Protein AF-F2VS68-F1 (afdb_monomer_lite)

pLDDT: mean 73.36, std 22.25, range [26.14, 94.56]

Secondary structure (DSSP, 8-state):
-EEEE--GGGHHHHHHHHHHH-TTS-HHHHHHHHHHHTT-TTEEEEEEE-TTS-EEEEEEEEEE-S--TT-SSS-EEEEEEEEE-GGG--SSS-PPPSSS-------------

InterPro domains:
  IPR000182 GNAT domain [PF00583] (13-94)
  IPR016181 Acyl-CoA N-acyltransferase [SSF55729] (1-9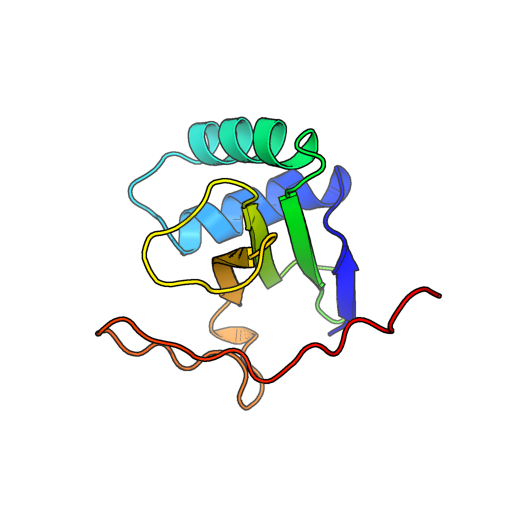5)

Foldseek 3Di:
DDKDWDDPVCLLLVLVQVCVVVVVDDSVVSSVVVVVLVVDPQKTKMFDADPVGHTFWMWIWGFDQPDDVPDPDPTDIDTPDIDGHPVPPDPDDDDDDPDDDDDDDDPPDPDDD

Radius of gyration: 14.92 Å; chains: 1; bounding box: 38×37×33 Å

Structure (mmCIF, N/CA/C/O backbone):
data_AF-F2VS68-F1
#
_entry.id   AF-F2VS68-F1
#
loop_
_atom_site.group_PDB
_atom_site.id
_atom_site.type_symbol
_atom_site.label_atom_id
_atom_site.label_alt_id
_atom_site.label_comp_id
_atom_site.label_asym_id
_atom_site.label_entity_id
_atom_site.label_seq_id
_atom_site.pdbx_PDB_ins_code
_atom_site.Cartn_x
_atom_site.Cartn_y
_atom_site.Cartn_z
_atom_site.occupancy
_atom_site.B_iso_or_equiv
_atom_site.auth_seq_id
_atom_site.auth_comp_id
_atom_site.auth_asym_id
_atom_site.auth_atom_id
_atom_site.pdbx_PDB_model_num
ATOM 1 N N . MET A 1 1 ? -15.921 -3.042 5.857 1.00 81.56 1 MET A N 1
ATOM 2 C CA . MET A 1 1 ? -14.555 -2.959 5.317 1.00 81.56 1 MET A CA 1
ATOM 3 C C . MET A 1 1 ? -14.502 -3.843 4.087 1.00 81.56 1 MET A C 1
ATOM 5 O O . MET A 1 1 ? -14.986 -4.968 4.170 1.00 81.56 1 MET A O 1
ATOM 9 N N . ARG A 1 2 ? -13.993 -3.324 2.972 1.00 89.75 2 ARG A N 1
ATOM 10 C CA . ARG A 1 2 ? -13.768 -4.062 1.721 1.00 89.75 2 ARG A CA 1
ATOM 11 C C . ARG A 1 2 ? -12.293 -3.970 1.333 1.00 89.75 2 ARG A C 1
ATOM 13 O O . ARG A 1 2 ? -11.631 -3.022 1.745 1.00 89.75 2 ARG A O 1
ATOM 20 N N . ILE A 1 3 ? -11.797 -4.952 0.588 1.00 90.62 3 ILE A N 1
ATOM 21 C CA . ILE A 1 3 ? -10.429 -4.969 0.058 1.00 90.62 3 ILE A CA 1
ATOM 22 C C . ILE A 1 3 ? -10.517 -4.839 -1.458 1.00 90.62 3 ILE A C 1
ATOM 24 O O . ILE A 1 3 ? -11.280 -5.576 -2.080 1.00 90.62 3 ILE A O 1
ATOM 28 N N . GLU A 1 4 ? -9.750 -3.920 -2.033 1.00 92.19 4 GLU A N 1
ATOM 29 C CA . GLU A 1 4 ? -9.712 -3.663 -3.476 1.00 92.19 4 GLU A CA 1
ATOM 30 C C . GLU A 1 4 ? -8.259 -3.574 -3.952 1.00 92.19 4 GLU A C 1
ATOM 32 O O . GLU A 1 4 ? -7.357 -3.283 -3.162 1.00 92.19 4 GLU A O 1
ATOM 37 N N . GLN A 1 5 ? -8.013 -3.856 -5.234 1.00 92.62 5 GLN A N 1
ATOM 38 C CA . GLN A 1 5 ? -6.696 -3.629 -5.828 1.00 92.62 5 GLN A CA 1
ATOM 39 C C . GLN A 1 5 ? -6.401 -2.123 -5.826 1.00 92.62 5 GLN A C 1
ATOM 41 O O . GLN A 1 5 ? -7.275 -1.308 -6.129 1.00 92.62 5 GLN A O 1
ATOM 46 N N . ALA A 1 6 ? -5.179 -1.747 -5.449 1.00 91.69 6 ALA A N 1
ATOM 47 C CA . ALA A 1 6 ? -4.771 -0.350 -5.436 1.00 91.69 6 ALA A CA 1
ATOM 48 C C . ALA A 1 6 ? -4.808 0.230 -6.861 1.00 91.69 6 ALA A C 1
ATOM 50 O O . ALA A 1 6 ? -4.426 -0.427 -7.828 1.00 91.69 6 ALA A O 1
ATOM 51 N N . ALA A 1 7 ? -5.256 1.478 -6.975 1.00 90.50 7 ALA A N 1
ATOM 52 C CA . ALA A 1 7 ? -5.470 2.189 -8.234 1.00 90.50 7 ALA A CA 1
ATOM 53 C C . ALA A 1 7 ? -5.062 3.659 -8.057 1.00 90.50 7 ALA A C 1
ATOM 55 O O . ALA A 1 7 ? -4.794 4.088 -6.932 1.00 90.50 7 ALA A O 1
ATOM 56 N N . ASP A 1 8 ? -5.018 4.434 -9.144 1.00 90.44 8 ASP A N 1
ATOM 57 C CA . ASP A 1 8 ? -4.621 5.851 -9.136 1.00 90.44 8 ASP A CA 1
ATOM 58 C C . ASP A 1 8 ? -5.363 6.679 -8.082 1.00 90.44 8 ASP A C 1
ATOM 60 O O . ASP A 1 8 ? -4.748 7.466 -7.364 1.00 90.44 8 ASP A O 1
ATOM 64 N N . GLU A 1 9 ? -6.671 6.457 -7.943 1.00 92.50 9 GLU A N 1
ATOM 65 C CA . GLU A 1 9 ? -7.518 7.168 -6.980 1.00 92.50 9 GLU A CA 1
ATOM 66 C C . GLU A 1 9 ? -7.103 6.931 -5.518 1.00 92.50 9 GLU A C 1
ATOM 68 O O . GLU A 1 9 ? -7.355 7.764 -4.647 1.00 92.50 9 GLU A O 1
ATOM 73 N N . HIS A 1 10 ? -6.405 5.826 -5.246 1.00 93.75 10 HIS A N 1
ATOM 74 C CA . HIS A 1 10 ? -5.961 5.442 -3.912 1.00 93.75 10 HIS A CA 1
ATOM 75 C C . HIS A 1 10 ? -4.578 5.999 -3.547 1.00 93.75 10 HIS A C 1
ATOM 77 O O . HIS A 1 10 ? -4.213 5.964 -2.371 1.00 93.75 10 HIS A O 1
ATOM 83 N N . LEU A 1 11 ? -3.805 6.518 -4.511 1.00 92.00 11 LEU A N 1
ATOM 84 C CA . LEU A 1 11 ? -2.387 6.860 -4.326 1.00 92.00 11 LEU A CA 1
ATOM 85 C C . LEU A 1 11 ? -2.138 7.844 -3.184 1.00 92.00 11 LEU A C 1
ATOM 87 O O . LEU A 1 11 ? -1.231 7.640 -2.382 1.00 92.00 11 LEU A O 1
ATOM 91 N N . GLU A 1 12 ? -2.943 8.900 -3.089 1.00 94.56 12 GLU A N 1
ATOM 92 C CA . GLU A 1 12 ? -2.757 9.924 -2.058 1.00 94.56 12 GLU A CA 1
ATOM 93 C C . GLU A 1 12 ? -3.024 9.365 -0.655 1.00 94.56 12 GLU A C 1
ATOM 95 O O . GLU A 1 12 ? -2.251 9.601 0.275 1.00 94.56 12 GLU A O 1
ATOM 100 N N . ALA A 1 13 ? -4.103 8.597 -0.492 1.00 94.38 13 ALA A N 1
ATOM 101 C CA . ALA A 1 13 ? -4.445 8.004 0.795 1.00 94.38 13 ALA A CA 1
ATOM 102 C C . ALA A 1 13 ? -3.442 6.910 1.190 1.00 94.38 13 ALA A C 1
ATOM 104 O O . ALA A 1 13 ? -3.020 6.830 2.342 1.00 94.38 13 ALA A O 1
ATOM 105 N N . TRP A 1 14 ? -2.992 6.121 0.219 1.00 93.81 14 TRP A N 1
ATOM 106 C CA . TRP A 1 14 ? -1.976 5.096 0.408 1.00 93.81 14 TRP A CA 1
ATOM 107 C C . TRP A 1 14 ? -0.613 5.691 0.790 1.00 93.81 14 TRP A C 1
ATOM 109 O O . TRP A 1 14 ? -0.009 5.239 1.762 1.00 93.81 14 TRP A O 1
ATOM 119 N N . ALA A 1 15 ? -0.159 6.761 0.128 1.00 94.19 15 ALA A N 1
ATOM 120 C CA . ALA A 1 15 ? 1.085 7.449 0.480 1.00 94.19 15 ALA A CA 1
ATOM 121 C C . ALA A 1 15 ? 1.067 7.979 1.924 1.00 94.19 15 ALA A C 1
ATOM 123 O O . ALA A 1 15 ? 2.067 7.882 2.636 1.00 94.19 15 ALA A O 1
ATOM 124 N N . ARG A 1 16 ? -0.082 8.489 2.391 1.00 94.06 16 ARG A N 1
ATOM 125 C CA . ARG A 1 16 ? -0.256 8.920 3.789 1.00 94.06 16 ARG A CA 1
ATOM 126 C C . ARG A 1 16 ? -0.139 7.755 4.762 1.00 94.06 16 ARG A C 1
ATOM 128 O O . ARG A 1 16 ? 0.557 7.880 5.761 1.00 94.06 16 ARG A O 1
ATOM 135 N N . LEU A 1 17 ? -0.738 6.610 4.445 1.00 91.62 17 LEU A N 1
ATOM 136 C CA . LEU A 1 17 ? -0.593 5.405 5.261 1.00 91.62 17 LEU A CA 1
ATOM 137 C C . LEU A 1 17 ? 0.853 4.875 5.261 1.00 91.62 17 LEU A C 1
ATOM 139 O O . LEU A 1 17 ? 1.332 4.429 6.302 1.00 91.62 17 LEU A O 1
ATOM 143 N N . ARG A 1 18 ? 1.584 4.961 4.137 1.00 92.00 18 ARG A N 1
ATOM 144 C CA . ARG A 1 18 ? 3.029 4.652 4.101 1.00 92.00 18 ARG A CA 1
ATOM 145 C C . ARG A 1 18 ? 3.830 5.603 4.982 1.00 92.00 18 ARG A C 1
ATOM 147 O O . ARG A 1 18 ? 4.742 5.151 5.661 1.00 92.00 18 ARG A O 1
ATOM 154 N N . PHE A 1 19 ? 3.476 6.886 5.018 1.00 90.12 19 PHE A N 1
ATOM 155 C CA . PHE A 1 19 ? 4.088 7.858 5.926 1.00 90.12 19 PHE A CA 1
ATOM 156 C C . PHE A 1 19 ? 3.787 7.547 7.402 1.00 90.12 19 PHE A C 1
ATOM 158 O O . PHE A 1 19 ? 4.669 7.680 8.245 1.00 90.12 19 PHE A O 1
ATOM 165 N N . GLU A 1 20 ? 2.578 7.071 7.718 1.00 89.19 20 GLU A N 1
ATOM 166 C CA . GLU A 1 20 ? 2.222 6.600 9.066 1.00 89.19 20 GLU A CA 1
ATOM 167 C C . GLU A 1 20 ? 3.029 5.345 9.478 1.00 89.19 20 GLU A C 1
ATOM 169 O O . GLU A 1 20 ? 3.414 5.222 10.642 1.00 89.19 20 GLU A O 1
ATOM 174 N N . LEU A 1 21 ? 3.318 4.425 8.544 1.00 85.38 21 LEU A N 1
ATOM 175 C CA . LEU A 1 21 ? 4.151 3.235 8.789 1.00 85.38 21 LEU A CA 1
ATOM 176 C C . LEU A 1 21 ? 5.659 3.557 8.845 1.00 85.38 21 LEU A C 1
ATOM 178 O O . LEU A 1 21 ? 6.374 3.040 9.704 1.00 85.38 21 LEU A O 1
ATOM 182 N N . TRP A 1 22 ? 6.138 4.406 7.936 1.00 85.75 22 TRP A N 1
ATOM 183 C CA . TRP A 1 22 ? 7.539 4.794 7.760 1.00 85.75 22 TRP A CA 1
ATOM 184 C C . TRP A 1 22 ? 7.688 6.325 7.827 1.00 85.75 22 TRP A C 1
ATOM 186 O O . TRP A 1 22 ? 7.882 6.980 6.794 1.00 85.75 22 TRP A O 1
ATOM 196 N N . PRO A 1 23 ? 7.650 6.912 9.039 1.00 82.44 23 PRO A N 1
ATOM 197 C CA . PRO A 1 23 ? 7.651 8.367 9.234 1.00 82.44 23 PRO A CA 1
ATOM 198 C C . PRO A 1 23 ? 9.002 9.033 8.941 1.00 82.44 23 PRO A C 1
ATOM 200 O O . PRO A 1 23 ? 9.112 10.256 8.940 1.00 82.44 23 PRO A O 1
ATOM 203 N N . HIS A 1 24 ? 10.049 8.238 8.715 1.00 80.56 24 HIS A N 1
ATOM 204 C CA . HIS A 1 24 ? 11.397 8.725 8.422 1.00 80.56 24 HIS A CA 1
ATOM 205 C C . HIS A 1 24 ? 11.587 9.145 6.955 1.00 80.56 24 HIS A C 1
ATOM 207 O O . HIS A 1 24 ? 12.563 9.826 6.646 1.00 80.56 24 HIS A O 1
ATOM 213 N N . SER A 1 25 ? 10.661 8.773 6.068 1.00 82.25 25 SER A N 1
ATOM 214 C CA . SER A 1 25 ? 10.661 9.162 4.655 1.00 82.25 25 SER A CA 1
ATOM 215 C C . SER A 1 25 ? 9.603 10.233 4.403 1.00 82.25 25 SER A C 1
ATOM 217 O O . SER A 1 25 ? 8.557 10.231 5.044 1.00 82.25 25 SER A O 1
ATOM 219 N N . SER A 1 26 ? 9.847 11.160 3.475 1.00 88.81 26 SER A N 1
ATOM 220 C CA . SER A 1 26 ? 8.875 12.215 3.162 1.00 88.81 26 SER A CA 1
ATOM 221 C C . SER A 1 26 ? 7.673 11.675 2.381 1.00 88.81 26 SER A C 1
ATOM 223 O O . SER A 1 26 ? 7.769 10.678 1.664 1.00 88.81 26 SER A O 1
ATOM 225 N N . LEU A 1 27 ? 6.535 12.369 2.470 1.00 89.56 27 LEU A N 1
ATOM 226 C CA . LEU A 1 27 ? 5.344 12.021 1.691 1.00 89.56 27 LEU A CA 1
ATOM 227 C C . LEU A 1 27 ? 5.608 12.072 0.174 1.00 89.56 27 LEU A C 1
ATOM 229 O O . LEU A 1 27 ? 5.150 11.195 -0.552 1.00 89.56 27 LEU A O 1
ATOM 233 N N . GLU A 1 28 ? 6.390 13.050 -0.298 1.00 90.00 28 GLU A N 1
ATOM 234 C CA . GLU A 1 28 ? 6.806 13.149 -1.708 1.00 90.00 28 GLU A CA 1
ATOM 235 C C . GLU A 1 28 ? 7.609 11.923 -2.155 1.00 90.00 28 GLU A C 1
ATOM 237 O O . GLU A 1 28 ? 7.370 11.386 -3.235 1.00 90.00 28 GLU A O 1
ATOM 242 N N . HIS A 1 29 ? 8.528 11.444 -1.310 1.00 88.94 29 HIS A N 1
ATOM 243 C CA . HIS A 1 29 ? 9.303 10.242 -1.597 1.00 88.94 29 HIS A CA 1
ATOM 244 C C . HIS A 1 29 ? 8.394 9.012 -1.693 1.00 88.94 29 HIS A C 1
ATOM 246 O O . HIS A 1 29 ? 8.470 8.273 -2.670 1.00 88.94 29 HIS A O 1
ATOM 252 N N . HIS A 1 30 ? 7.459 8.846 -0.751 1.00 89.81 30 HIS A N 1
ATOM 253 C CA . HIS A 1 30 ? 6.471 7.764 -0.814 1.00 89.81 30 HIS A CA 1
ATOM 254 C C . HIS A 1 30 ? 5.629 7.818 -2.092 1.00 89.81 30 HIS A C 1
ATOM 256 O O . HIS A 1 30 ? 5.416 6.779 -2.709 1.00 89.81 30 HIS A O 1
ATOM 262 N N . ARG A 1 31 ? 5.187 9.003 -2.539 1.00 89.81 31 ARG A N 1
ATOM 263 C CA . ARG A 1 31 ? 4.456 9.138 -3.814 1.00 89.81 31 ARG A CA 1
ATOM 264 C C . ARG A 1 31 ? 5.300 8.725 -5.018 1.00 89.81 31 ARG A C 1
ATOM 266 O O . ARG A 1 31 ? 4.793 8.023 -5.888 1.00 89.81 31 ARG A O 1
ATOM 273 N N . ALA A 1 32 ? 6.562 9.149 -5.069 1.00 89.75 32 ALA A N 1
ATOM 274 C CA . ALA A 1 32 ? 7.468 8.805 -6.162 1.00 89.75 32 ALA A CA 1
ATOM 275 C C . ALA A 1 32 ? 7.712 7.289 -6.247 1.00 89.75 32 ALA A C 1
ATOM 277 O O . ALA A 1 32 ? 7.650 6.717 -7.333 1.00 89.75 32 ALA A O 1
ATOM 278 N N . GLU A 1 33 ? 7.912 6.633 -5.103 1.00 89.88 33 GLU A N 1
ATOM 279 C CA . GLU A 1 33 ? 8.064 5.177 -5.015 1.00 89.88 33 GLU A CA 1
ATOM 280 C C . GLU A 1 33 ? 6.783 4.449 -5.448 1.00 89.88 33 GLU A C 1
ATOM 282 O O . GLU A 1 33 ? 6.837 3.482 -6.201 1.00 89.88 33 GLU A O 1
ATOM 287 N N . LEU A 1 34 ? 5.610 4.936 -5.030 1.00 90.31 34 LEU A N 1
ATOM 288 C CA . LEU A 1 34 ? 4.328 4.348 -5.430 1.00 90.31 34 LEU A CA 1
ATOM 289 C C . LEU A 1 34 ? 4.048 4.471 -6.928 1.00 90.31 34 LEU A C 1
ATOM 291 O O . LEU A 1 34 ? 3.451 3.567 -7.512 1.00 90.31 34 LEU A O 1
ATOM 295 N N . ALA A 1 35 ? 4.485 5.563 -7.558 1.00 87.38 35 ALA A N 1
ATOM 296 C CA . ALA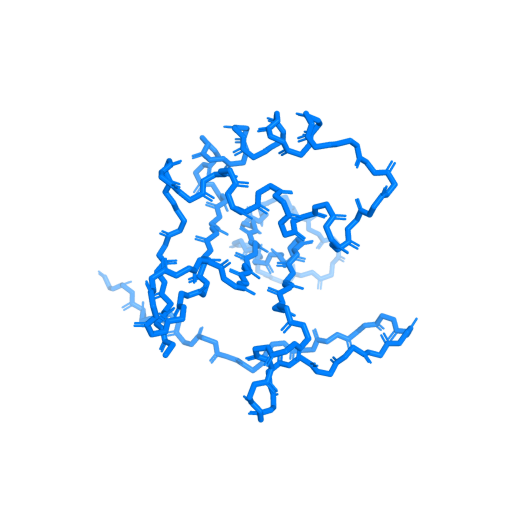 A 1 35 ? 4.375 5.726 -9.002 1.00 87.38 35 ALA A CA 1
ATOM 297 C C . ALA A 1 35 ? 5.210 4.676 -9.758 1.00 87.38 35 ALA A C 1
ATOM 299 O O . ALA A 1 35 ? 4.750 4.161 -10.775 1.00 87.38 35 ALA A O 1
ATOM 300 N N . GLN A 1 36 ? 6.392 4.323 -9.240 1.00 86.38 36 GLN A N 1
ATOM 301 C CA . GLN A 1 36 ? 7.238 3.263 -9.802 1.00 86.38 36 GLN A CA 1
ATOM 302 C C . GLN A 1 36 ? 6.657 1.872 -9.534 1.00 86.38 36 GLN A C 1
ATOM 304 O O . GLN A 1 36 ? 6.525 1.076 -10.458 1.00 86.38 36 GLN A O 1
ATOM 309 N N . PHE A 1 37 ? 6.229 1.605 -8.296 1.00 85.56 37 PHE A N 1
ATOM 310 C CA . PHE A 1 37 ? 5.611 0.335 -7.902 1.00 85.56 37 PHE A CA 1
ATOM 311 C C . PHE A 1 37 ? 4.408 -0.014 -8.785 1.00 85.56 37 PHE A C 1
ATOM 313 O O . PHE A 1 37 ? 4.158 -1.168 -9.098 1.00 85.56 37 PHE A O 1
ATOM 320 N N . ARG A 1 38 ? 3.647 0.992 -9.218 1.00 85.12 38 ARG A N 1
ATOM 321 C CA . ARG A 1 38 ? 2.437 0.785 -10.014 1.00 85.12 38 ARG A CA 1
ATOM 322 C C . ARG A 1 38 ? 2.657 0.345 -11.455 1.00 85.12 38 ARG A C 1
ATOM 324 O O . ARG A 1 38 ? 1.731 -0.201 -12.050 1.00 85.12 38 ARG A O 1
ATOM 331 N N . VAL A 1 39 ? 3.806 0.677 -12.032 1.00 85.00 39 VAL A N 1
ATOM 332 C CA . VAL A 1 39 ? 4.143 0.293 -13.410 1.00 85.00 39 VAL A CA 1
ATOM 333 C C . VAL A 1 39 ? 4.947 -1.004 -13.460 1.00 85.00 39 VAL A C 1
ATOM 335 O O . VAL A 1 39 ? 5.211 -1.506 -14.548 1.00 85.00 39 VAL A O 1
ATOM 338 N N . ASP A 1 40 ? 5.315 -1.549 -12.299 1.00 85.50 40 ASP A N 1
ATOM 339 C CA . ASP A 1 40 ? 5.972 -2.843 -12.183 1.00 85.50 40 ASP A CA 1
ATOM 340 C C . ASP A 1 40 ? 4.933 -3.970 -12.269 1.00 85.50 40 ASP A C 1
ATOM 342 O O . ASP A 1 40 ? 4.081 -4.136 -11.398 1.00 85.50 40 ASP A O 1
ATOM 346 N N . GLU A 1 41 ? 5.014 -4.763 -13.337 1.00 85.12 41 GLU A N 1
ATOM 347 C CA . GLU A 1 41 ? 4.144 -5.918 -13.591 1.00 85.12 41 GLU A CA 1
ATOM 348 C C . GLU A 1 41 ? 4.279 -7.032 -12.543 1.00 85.12 41 GLU A C 1
ATOM 350 O O . GLU A 1 41 ? 3.380 -7.860 -12.389 1.00 85.12 41 GLU A O 1
ATOM 355 N N . ASN A 1 42 ? 5.388 -7.045 -11.804 1.00 85.81 42 ASN A N 1
ATOM 356 C CA . ASN A 1 42 ? 5.625 -7.996 -10.731 1.00 85.81 42 ASN A CA 1
ATOM 357 C C . ASN A 1 42 ? 5.111 -7.491 -9.384 1.00 85.81 42 ASN A C 1
ATOM 359 O O . ASN A 1 42 ? 5.059 -8.259 -8.423 1.00 85.81 42 ASN A O 1
ATOM 363 N N . ALA A 1 43 ? 4.736 -6.221 -9.289 1.00 87.94 43 ALA A N 1
ATOM 364 C CA . ALA A 1 43 ? 4.264 -5.607 -8.069 1.00 87.94 43 ALA A CA 1
ATOM 365 C C . ALA A 1 43 ? 2.731 -5.626 -8.001 1.00 87.94 43 ALA A C 1
ATOM 367 O O . ALA A 1 43 ? 2.005 -5.514 -8.987 1.00 87.94 43 ALA A O 1
ATOM 368 N N . SER A 1 44 ? 2.197 -5.813 -6.802 1.00 89.75 44 SER A N 1
ATOM 369 C CA . SER A 1 44 ? 0.764 -5.821 -6.540 1.00 89.75 44 SER A CA 1
ATOM 370 C C . SER A 1 44 ? 0.487 -5.197 -5.188 1.00 89.75 44 SER A C 1
ATOM 372 O O . SER A 1 44 ? 1.123 -5.521 -4.186 1.00 89.75 44 SER A O 1
ATOM 374 N N . ALA A 1 45 ? -0.498 -4.307 -5.154 1.00 91.94 45 ALA A N 1
ATOM 375 C CA . ALA A 1 45 ? -0.943 -3.678 -3.927 1.00 91.94 45 ALA A CA 1
ATOM 376 C C . ALA A 1 45 ? -2.459 -3.746 -3.794 1.00 91.94 45 ALA A C 1
ATOM 378 O O . ALA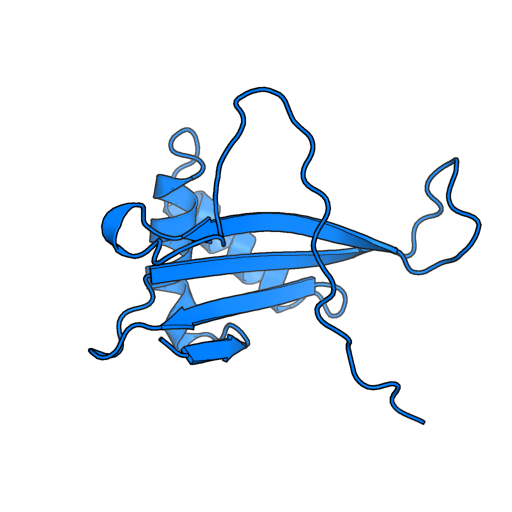 A 1 45 ? -3.202 -3.702 -4.777 1.00 91.94 45 ALA A O 1
ATOM 379 N N . PHE A 1 46 ? -2.905 -3.826 -2.548 1.00 92.12 46 PHE A N 1
ATOM 380 C CA . PHE A 1 46 ? -4.306 -3.831 -2.165 1.00 92.12 46 PHE A CA 1
ATOM 381 C C . PHE A 1 46 ? -4.541 -2.780 -1.094 1.00 92.12 46 PHE A C 1
ATOM 383 O O . PHE A 1 46 ? -3.679 -2.548 -0.246 1.00 92.12 46 PHE A O 1
ATOM 390 N N . VAL A 1 47 ? -5.727 -2.185 -1.103 1.00 93.06 47 VAL A N 1
ATOM 391 C CA . VAL A 1 47 ? -6.170 -1.214 -0.105 1.00 93.06 47 VAL A CA 1
ATOM 392 C C . VAL A 1 47 ? -7.379 -1.734 0.657 1.00 93.06 47 VAL A C 1
ATOM 394 O O . VAL A 1 47 ? -8.245 -2.412 0.103 1.00 93.06 47 VAL A O 1
ATOM 397 N N . ALA A 1 48 ? -7.437 -1.414 1.946 1.00 92.06 48 ALA A N 1
ATOM 398 C CA . ALA A 1 48 ? -8.596 -1.657 2.788 1.00 92.06 48 ALA A CA 1
ATOM 399 C C . ALA A 1 48 ? -9.426 -0.380 2.891 1.00 92.06 48 ALA A C 1
ATOM 401 O O . ALA A 1 48 ? -8.903 0.661 3.281 1.00 92.06 48 ALA A O 1
ATOM 402 N N . ILE A 1 49 ? -10.715 -0.474 2.569 1.00 90.31 49 ILE A N 1
ATOM 403 C CA . ILE A 1 49 ? -11.649 0.653 2.555 1.00 90.31 49 ILE A CA 1
ATOM 404 C C . ILE A 1 49 ? -12.727 0.437 3.622 1.00 90.31 49 ILE A C 1
ATOM 406 O O . ILE A 1 49 ? -13.315 -0.649 3.721 1.00 90.31 49 ILE A O 1
ATOM 410 N N . ASP A 1 50 ? -12.972 1.448 4.455 1.00 89.88 50 ASP A N 1
ATOM 411 C CA . ASP A 1 50 ? -13.987 1.419 5.511 1.00 89.88 50 ASP A CA 1
ATOM 412 C C . ASP A 1 50 ? -15.427 1.513 4.948 1.00 89.88 50 ASP A C 1
ATOM 414 O O . ASP A 1 50 ? -15.663 1.486 3.742 1.00 89.88 50 ASP A O 1
ATOM 418 N N . SER A 1 51 ? -16.437 1.554 5.821 1.00 89.00 51 SER A N 1
ATOM 419 C CA . SER A 1 51 ? -17.837 1.711 5.387 1.00 89.00 51 SER A CA 1
ATOM 420 C C . SER A 1 51 ? -18.185 3.115 4.882 1.00 89.00 51 SER A C 1
ATOM 422 O O . SER A 1 51 ? -19.241 3.279 4.280 1.00 89.00 51 SER A O 1
ATOM 424 N N . ALA A 1 52 ? -17.346 4.112 5.157 1.00 91.56 52 ALA A N 1
ATOM 425 C CA . ALA A 1 52 ? -17.508 5.488 4.703 1.00 91.56 52 ALA A CA 1
ATOM 426 C C . ALA A 1 52 ? -16.786 5.759 3.367 1.00 91.56 52 ALA A C 1
ATOM 428 O O . ALA A 1 52 ? -16.988 6.816 2.778 1.00 91.56 52 ALA A O 1
ATOM 429 N N . GLY A 1 53 ? -15.993 4.805 2.869 1.00 90.94 53 GLY A N 1
ATOM 430 C CA . GLY A 1 53 ? -15.239 4.925 1.621 1.00 90.94 53 GLY A CA 1
ATOM 431 C C . GLY A 1 53 ? -13.799 5.410 1.803 1.00 90.94 53 GLY A C 1
ATOM 432 O O . GLY A 1 53 ? -13.134 5.699 0.813 1.00 90.94 53 GLY A O 1
ATOM 433 N N . HIS A 1 54 ? -13.286 5.489 3.031 1.00 92.19 54 HIS A N 1
ATOM 434 C CA . HIS A 1 54 ? -11.905 5.895 3.277 1.00 92.19 54 HIS A CA 1
ATOM 435 C C . HIS A 1 54 ? -10.949 4.713 3.194 1.00 92.19 54 HIS A C 1
ATOM 437 O O . HIS A 1 54 ? -11.215 3.647 3.750 1.00 92.19 54 HIS A O 1
ATOM 443 N N . VAL A 1 55 ? -9.792 4.932 2.571 1.00 94.06 55 VAL A N 1
ATOM 444 C CA . VAL A 1 55 ? -8.673 3.989 2.630 1.00 94.06 55 VAL A CA 1
ATOM 445 C C . VAL A 1 55 ? -8.051 4.045 4.029 1.00 94.06 55 VAL A C 1
ATOM 447 O O . VAL A 1 55 ? -7.550 5.083 4.461 1.00 94.06 55 VAL A O 1
ATOM 450 N N . VAL A 1 56 ? -8.090 2.916 4.733 1.00 93.19 56 VAL A N 1
ATOM 451 C CA . VAL A 1 56 ? -7.650 2.760 6.132 1.00 93.19 56 VAL A CA 1
ATOM 452 C C . VAL A 1 56 ? -6.501 1.764 6.295 1.00 93.19 56 VAL A C 1
ATOM 454 O O . VAL A 1 56 ? -5.963 1.592 7.389 1.00 93.19 56 VAL A O 1
ATOM 457 N N . GLY A 1 57 ? -6.095 1.101 5.213 1.00 91.81 57 GLY A N 1
ATOM 458 C CA . GLY A 1 57 ? -4.958 0.192 5.214 1.00 91.81 57 GLY A CA 1
ATOM 459 C C . GLY A 1 57 ? -4.472 -0.159 3.815 1.00 91.81 57 GLY A C 1
ATOM 460 O O . GLY A 1 57 ? -5.168 0.089 2.831 1.00 91.81 57 GLY A O 1
ATOM 461 N N . PHE A 1 58 ? -3.288 -0.758 3.744 1.00 93.25 58 PHE A N 1
ATOM 462 C CA . PHE A 1 58 ? -2.686 -1.268 2.521 1.00 93.25 58 PHE A CA 1
ATOM 463 C C . PHE A 1 58 ? -1.917 -2.573 2.763 1.00 93.25 58 PHE A C 1
ATOM 465 O O . PHE A 1 58 ? -1.493 -2.864 3.886 1.00 93.25 58 PHE A O 1
ATOM 472 N N . ALA A 1 59 ? -1.712 -3.333 1.692 1.00 91.69 59 ALA A N 1
ATOM 473 C CA . ALA A 1 59 ? -0.761 -4.434 1.610 1.00 91.69 59 ALA A CA 1
ATOM 474 C C . ALA A 1 59 ? -0.030 -4.371 0.261 1.00 91.69 59 ALA A C 1
ATOM 476 O O . ALA A 1 59 ? -0.676 -4.224 -0.772 1.00 91.69 59 ALA A O 1
ATOM 477 N N . GLU A 1 60 ? 1.292 -4.492 0.288 1.00 89.81 60 GLU A N 1
ATOM 478 C CA . GLU A 1 60 ? 2.219 -4.375 -0.842 1.00 89.81 60 GLU A CA 1
ATOM 479 C C . GLU A 1 60 ? 3.020 -5.661 -0.985 1.00 89.81 60 GLU A C 1
ATOM 481 O O . GLU A 1 60 ? 3.647 -6.110 -0.020 1.00 89.81 60 GLU A O 1
ATOM 486 N N . ALA A 1 61 ? 3.031 -6.242 -2.179 1.00 87.81 61 ALA A N 1
ATOM 487 C CA . ALA A 1 61 ? 3.833 -7.414 -2.474 1.00 87.81 61 ALA A CA 1
ATOM 488 C C . ALA A 1 61 ? 4.451 -7.347 -3.872 1.00 87.81 61 ALA A C 1
ATOM 490 O O . ALA A 1 61 ? 3.834 -6.832 -4.800 1.00 87.81 61 ALA A O 1
ATOM 491 N N . THR A 1 62 ? 5.636 -7.928 -4.024 1.00 84.50 62 THR A N 1
ATOM 492 C CA . THR A 1 62 ? 6.346 -8.013 -5.303 1.00 84.50 62 THR A CA 1
ATOM 493 C C . THR A 1 62 ? 6.751 -9.456 -5.569 1.00 84.50 62 THR A C 1
ATOM 495 O O . THR A 1 62 ? 7.271 -10.147 -4.691 1.00 84.50 62 THR A O 1
ATOM 498 N N . LEU A 1 63 ? 6.504 -9.933 -6.784 1.00 79.12 63 LEU A N 1
ATOM 499 C CA . LEU A 1 63 ? 7.014 -11.197 -7.291 1.00 79.12 63 LEU A CA 1
ATOM 500 C C . LEU A 1 63 ? 8.482 -11.014 -7.659 1.00 79.12 63 LEU A C 1
ATOM 502 O O . LEU A 1 63 ? 8.832 -10.260 -8.560 1.00 79.12 63 LEU A O 1
ATOM 506 N N . ARG A 1 64 ? 9.364 -11.718 -6.963 1.00 71.44 64 ARG A N 1
ATOM 507 C CA . ARG A 1 64 ? 10.780 -11.743 -7.309 1.00 71.44 64 ARG A CA 1
ATOM 508 C C . ARG A 1 64 ? 11.070 -13.007 -8.101 1.00 71.44 64 ARG A C 1
ATOM 510 O O . ARG A 1 64 ? 10.780 -14.117 -7.648 1.00 71.44 64 ARG A O 1
ATOM 517 N N . HIS A 1 65 ? 11.629 -12.811 -9.291 1.00 63.72 65 HIS A N 1
ATOM 518 C CA . HIS A 1 65 ? 12.115 -13.886 -10.161 1.00 63.72 65 HIS A CA 1
ATOM 519 C C . HIS A 1 65 ? 13.603 -14.164 -9.948 1.00 63.72 65 HIS A C 1
ATOM 521 O O . HIS A 1 65 ? 14.078 -15.243 -10.309 1.00 63.72 65 HIS A O 1
ATOM 527 N N . ASP A 1 66 ? 14.319 -13.220 -9.329 1.00 60.41 66 ASP A N 1
ATOM 528 C CA . ASP A 1 66 ? 15.718 -13.382 -8.961 1.00 60.41 66 ASP A CA 1
ATOM 529 C C . ASP A 1 66 ? 15.858 -14.519 -7.950 1.00 60.41 66 ASP A C 1
ATOM 531 O O . ASP A 1 66 ? 15.193 -14.556 -6.912 1.00 60.41 66 ASP A O 1
ATOM 535 N N . TYR A 1 67 ? 16.732 -15.466 -8.270 1.00 50.19 67 TYR A N 1
ATOM 536 C CA . TYR A 1 67 ? 17.029 -16.610 -7.424 1.00 50.19 67 TYR A CA 1
ATOM 537 C C . TYR A 1 67 ? 17.518 -16.142 -6.045 1.00 50.19 67 TYR A C 1
ATOM 539 O O . TYR A 1 67 ? 18.639 -15.654 -5.893 1.00 50.19 67 TYR A O 1
ATOM 547 N N . VAL A 1 68 ? 16.683 -16.308 -5.019 1.00 52.78 68 VAL A N 1
ATOM 548 C CA . VAL A 1 68 ? 17.088 -16.118 -3.625 1.00 52.78 68 VAL A CA 1
ATOM 549 C C . VAL A 1 68 ? 17.729 -17.419 -3.149 1.00 52.78 68 VAL A C 1
ATOM 551 O O . VAL A 1 68 ? 17.087 -18.470 -3.178 1.00 52.78 68 VAL A O 1
ATOM 554 N N . ASN A 1 69 ? 18.986 -17.364 -2.691 1.00 46.09 69 ASN A N 1
ATOM 555 C CA . ASN A 1 69 ? 19.654 -18.515 -2.073 1.00 46.09 69 ASN A CA 1
ATOM 556 C C . ASN A 1 69 ? 18.765 -19.100 -0.957 1.00 46.09 69 ASN A C 1
ATOM 558 O O . ASN A 1 69 ? 18.572 -18.463 0.077 1.00 46.09 69 ASN A O 1
ATOM 562 N N . GLY A 1 70 ? 18.223 -20.302 -1.185 1.00 52.81 70 GLY A N 1
ATOM 563 C CA . GLY A 1 70 ? 17.352 -21.016 -0.244 1.00 52.81 70 GLY A CA 1
ATOM 564 C C . GLY A 1 70 ? 15.884 -21.195 -0.664 1.00 52.81 70 GLY A C 1
ATOM 565 O O . GLY A 1 70 ? 15.131 -21.764 0.121 1.00 52.81 70 GLY A O 1
ATOM 566 N N . CYS A 1 71 ? 15.457 -20.756 -1.856 1.00 46.38 71 CYS A N 1
ATOM 567 C CA . CYS A 1 71 ? 14.119 -21.053 -2.396 1.00 46.38 71 CYS A CA 1
ATOM 568 C C . CYS A 1 71 ? 14.191 -22.036 -3.576 1.00 46.38 71 CYS A C 1
ATOM 570 O O . CYS A 1 71 ? 14.858 -21.770 -4.570 1.00 46.38 71 CYS A O 1
ATOM 572 N N . GLU A 1 72 ? 13.478 -23.163 -3.479 1.00 50.94 72 GLU A N 1
ATOM 573 C CA . GLU A 1 72 ? 13.464 -24.229 -4.500 1.00 50.94 72 GLU A CA 1
ATOM 574 C C . GLU A 1 72 ? 12.542 -23.923 -5.701 1.00 50.94 72 GLU A C 1
ATOM 576 O O . GLU A 1 72 ? 12.500 -24.693 -6.659 1.00 50.94 72 GLU A O 1
ATOM 581 N N . THR A 1 73 ? 11.809 -22.801 -5.683 1.00 53.62 73 THR A N 1
ATOM 582 C CA . THR A 1 73 ? 10.880 -22.404 -6.755 1.00 53.62 73 THR A CA 1
ATOM 583 C C . THR A 1 73 ? 10.910 -20.900 -7.013 1.00 53.62 73 THR A C 1
ATOM 585 O O . THR A 1 73 ? 10.918 -20.110 -6.071 1.00 53.62 73 THR A O 1
ATOM 588 N N . SER A 1 74 ? 10.860 -20.525 -8.291 1.00 51.81 74 SER A N 1
ATOM 589 C CA . SER A 1 74 ? 10.681 -19.155 -8.783 1.00 51.81 74 SER A CA 1
ATOM 590 C C . SER A 1 74 ? 9.376 -19.088 -9.588 1.00 51.81 74 SER A C 1
ATOM 592 O O . SER A 1 74 ? 9.088 -20.051 -10.311 1.00 51.81 74 SER A O 1
ATOM 594 N N . PRO A 1 75 ? 8.578 -18.009 -9.474 1.00 57.34 75 PRO A N 1
ATOM 595 C CA . PRO A 1 75 ? 8.792 -16.798 -8.662 1.00 57.34 75 PRO A CA 1
ATOM 596 C C . PRO A 1 75 ? 8.413 -16.944 -7.176 1.00 57.34 75 PRO A C 1
ATOM 598 O O . PRO A 1 75 ? 7.606 -17.797 -6.805 1.00 57.34 75 PRO A O 1
ATOM 601 N N . VAL A 1 76 ? 8.957 -16.062 -6.326 1.00 69.50 76 VAL A N 1
ATOM 602 C CA . VAL A 1 76 ? 8.608 -15.946 -4.895 1.00 69.50 76 VAL A CA 1
ATOM 603 C C . VAL A 1 76 ? 7.889 -14.622 -4.634 1.00 69.50 76 VAL A C 1
ATOM 605 O O . VAL A 1 76 ? 8.371 -13.563 -5.026 1.00 69.50 76 VAL A O 1
ATOM 608 N N . LEU A 1 77 ? 6.755 -14.667 -3.930 1.00 72.00 77 LEU A N 1
ATOM 609 C CA . LEU A 1 77 ? 6.046 -13.466 -3.487 1.00 72.00 77 LEU A CA 1
ATOM 610 C C . LEU A 1 77 ? 6.706 -12.895 -2.223 1.00 72.00 77 LEU A C 1
ATOM 612 O O . LEU A 1 77 ? 6.738 -13.556 -1.183 1.00 72.00 77 LEU A O 1
ATOM 616 N N . PHE A 1 78 ? 7.196 -11.662 -2.302 1.00 76.00 78 PHE A N 1
ATOM 617 C CA . PHE A 1 78 ? 7.768 -10.923 -1.181 1.00 76.00 78 PHE A CA 1
ATOM 618 C C . PHE A 1 78 ? 6.768 -9.883 -0.672 1.00 76.00 78 PHE A C 1
ATOM 620 O O . PHE A 1 78 ? 6.193 -9.152 -1.471 1.00 76.00 78 PHE A O 1
ATOM 627 N N . LEU A 1 79 ? 6.546 -9.815 0.645 1.00 80.44 79 LEU A N 1
ATOM 628 C CA . LEU A 1 79 ? 5.701 -8.786 1.258 1.00 80.44 79 LEU A CA 1
ATOM 629 C C . LEU A 1 79 ? 6.567 -7.569 1.605 1.00 80.44 79 LEU A C 1
ATOM 631 O O . LEU A 1 79 ? 7.377 -7.643 2.527 1.00 80.44 79 LEU A O 1
ATOM 635 N N . GLU A 1 80 ? 6.374 -6.468 0.884 1.00 80.31 80 GLU A N 1
ATOM 636 C CA . GLU A 1 80 ? 7.130 -5.219 1.059 1.00 80.31 80 GLU A CA 1
ATOM 637 C C . GLU A 1 80 ? 6.556 -4.372 2.211 1.00 80.31 80 GLU A C 1
ATOM 639 O O . GLU A 1 80 ? 7.295 -3.755 2.980 1.00 80.31 80 GLU A O 1
ATOM 644 N N . GLY A 1 81 ? 5.232 -4.396 2.407 1.00 83.12 81 GLY A N 1
ATOM 645 C CA . GLY A 1 81 ? 4.578 -3.620 3.459 1.00 83.12 81 GLY A CA 1
ATOM 646 C C . GLY A 1 81 ? 3.141 -4.045 3.730 1.00 83.12 81 GLY A C 1
ATOM 647 O O . GLY A 1 81 ? 2.411 -4.451 2.833 1.00 83.12 81 GLY A O 1
ATOM 648 N N . ILE A 1 82 ? 2.708 -3.949 4.986 1.00 85.75 82 ILE A N 1
ATOM 649 C CA . ILE A 1 82 ? 1.301 -4.100 5.367 1.00 85.75 82 ILE A CA 1
ATOM 650 C C . ILE A 1 82 ? 0.996 -3.176 6.536 1.00 85.75 82 ILE A C 1
ATOM 652 O O . ILE A 1 82 ? 1.700 -3.166 7.549 1.00 85.75 82 ILE A O 1
ATOM 656 N N . TYR A 1 83 ? -0.071 -2.401 6.409 1.00 86.56 83 TYR A N 1
ATOM 657 C CA . TYR A 1 83 ? -0.484 -1.466 7.441 1.00 86.56 83 TYR A CA 1
ATOM 658 C C . TYR A 1 83 ? -1.993 -1.311 7.452 1.00 86.56 83 TYR A C 1
ATOM 660 O O . TYR A 1 83 ? -2.631 -1.210 6.412 1.00 86.56 83 TYR A O 1
ATOM 668 N N . VAL A 1 84 ? -2.562 -1.250 8.649 1.00 86.38 84 VAL A N 1
ATOM 669 C CA . VAL A 1 84 ? -3.943 -0.827 8.880 1.00 86.38 84 VAL A CA 1
ATOM 670 C C . VAL A 1 84 ? -3.906 0.133 10.055 1.00 86.38 84 VAL A C 1
ATOM 672 O O . VAL A 1 84 ? -3.248 -0.171 11.069 1.00 86.38 84 VAL A O 1
ATOM 675 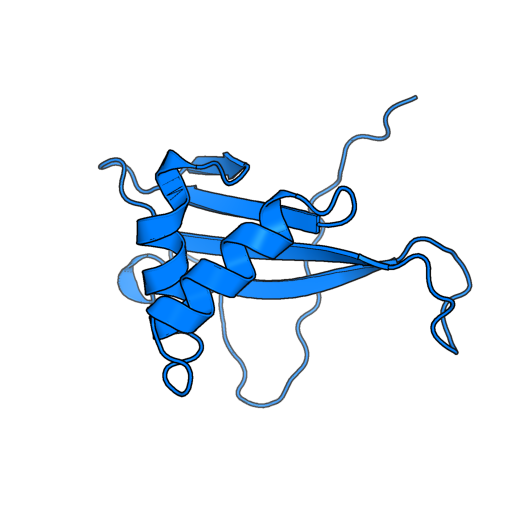N N . ARG A 1 85 ? -4.611 1.260 9.921 1.00 81.06 85 ARG A N 1
ATOM 676 C CA . ARG A 1 85 ? -4.769 2.251 10.984 1.00 81.06 85 ARG A CA 1
ATOM 677 C C . ARG A 1 85 ? -5.185 1.579 12.291 1.00 81.06 85 ARG A C 1
ATOM 679 O O . ARG A 1 85 ? -6.061 0.711 12.260 1.00 81.06 85 ARG A O 1
ATOM 686 N N . PRO A 1 86 ? -4.537 1.887 13.429 1.00 79.56 86 PRO A N 1
ATOM 687 C CA . PRO A 1 86 ? -4.817 1.237 14.709 1.00 79.56 86 PRO A CA 1
ATOM 688 C C . PRO A 1 86 ? -6.306 1.182 15.080 1.00 79.56 86 PRO A C 1
ATOM 690 O O . PRO A 1 86 ? -6.779 0.145 15.544 1.00 79.56 86 PRO A O 1
ATOM 693 N N . GLU A 1 87 ? -7.037 2.262 14.824 1.00 78.62 87 GLU A N 1
ATOM 694 C CA . GLU A 1 87 ? -8.474 2.432 15.052 1.00 78.62 87 GLU A CA 1
ATOM 695 C C . GLU A 1 87 ? -9.356 1.500 14.198 1.00 78.62 87 GLU A C 1
ATOM 697 O O . GLU A 1 87 ? -10.453 1.126 14.616 1.00 78.62 87 GLU A O 1
ATOM 702 N N . ASP A 1 88 ? -8.848 1.044 13.053 1.00 75.50 88 ASP A N 1
ATOM 703 C CA . ASP A 1 88 ? -9.553 0.191 12.093 1.00 75.50 88 ASP A CA 1
ATOM 704 C C . ASP A 1 88 ? -9.188 -1.296 12.219 1.00 75.50 88 ASP A C 1
ATOM 706 O O . ASP A 1 88 ? -9.747 -2.153 11.525 1.00 75.50 88 ASP A O 1
ATOM 710 N N . ARG A 1 89 ? -8.291 -1.651 13.151 1.00 72.62 89 ARG A N 1
ATOM 711 C CA . ARG A 1 89 ? -7.897 -3.042 13.432 1.00 72.62 89 ARG A CA 1
ATOM 712 C C . ARG A 1 89 ? -9.002 -3.791 14.178 1.00 72.62 89 ARG A C 1
ATOM 714 O O . ARG A 1 89 ? -8.870 -4.138 15.351 1.00 72.62 89 ARG A O 1
ATOM 721 N N . ARG A 1 90 ? -10.102 -4.120 13.500 1.00 57.31 90 ARG A N 1
ATOM 722 C CA . ARG A 1 90 ? -11.103 -5.044 14.050 1.00 57.31 90 ARG A CA 1
ATOM 723 C C . ARG A 1 90 ? -10.563 -6.474 14.009 1.00 57.31 90 ARG A C 1
ATOM 725 O O . ARG A 1 90 ? -10.438 -7.065 12.947 1.00 57.31 90 ARG A O 1
ATOM 732 N N . GLY A 1 91 ? -10.244 -7.017 15.186 1.00 51.50 91 GLY A N 1
ATOM 733 C CA . GLY A 1 91 ? -10.112 -8.452 15.460 1.00 51.50 91 GLY A CA 1
ATOM 734 C C . GLY A 1 91 ? -9.252 -9.271 14.485 1.00 51.50 91 GLY A C 1
ATOM 735 O O . GLY A 1 91 ? -9.783 -9.894 13.575 1.00 51.50 91 GLY A O 1
ATOM 736 N N . ARG A 1 92 ? -7.958 -9.409 14.816 1.00 45.69 92 ARG A N 1
ATOM 737 C CA . ARG A 1 92 ? -6.977 -10.423 14.342 1.00 45.69 92 ARG A CA 1
ATOM 738 C C . ARG A 1 92 ? -6.056 -10.119 13.146 1.00 45.69 92 ARG A C 1
ATOM 740 O O . ARG A 1 92 ? -5.162 -10.929 12.936 1.00 45.69 92 ARG A O 1
ATOM 747 N N . PHE A 1 93 ? -6.150 -8.994 12.433 1.00 47.31 93 PHE A N 1
ATOM 748 C CA . PHE A 1 93 ? -5.321 -8.808 11.217 1.00 47.31 93 PHE A CA 1
ATOM 749 C C . PHE A 1 93 ? -3.976 -8.088 11.377 1.00 47.31 93 PHE A C 1
ATOM 751 O O . PHE A 1 93 ? -3.128 -8.203 10.502 1.00 47.31 93 PHE A O 1
ATOM 758 N N . ALA A 1 94 ? -3.722 -7.398 12.486 1.00 43.22 94 ALA A N 1
ATOM 759 C CA . ALA A 1 94 ? -2.438 -6.724 12.675 1.00 43.22 94 ALA A CA 1
ATOM 760 C C . ALA A 1 94 ? -2.092 -6.639 14.156 1.00 43.22 94 ALA A C 1
ATOM 762 O O . ALA A 1 94 ? -2.298 -5.619 14.818 1.00 43.22 94 ALA A O 1
ATOM 763 N N . ARG A 1 95 ? -1.556 -7.730 14.698 1.00 39.09 95 ARG A N 1
ATOM 764 C CA . ARG A 1 95 ? -0.674 -7.591 15.851 1.00 39.09 95 ARG A CA 1
ATOM 765 C C . ARG A 1 95 ? 0.706 -7.317 15.242 1.00 39.09 95 ARG A C 1
ATOM 767 O O . ARG A 1 95 ? 1.108 -7.997 14.316 1.00 39.09 95 ARG A O 1
ATOM 774 N N . LEU A 1 96 ? 1.353 -6.230 15.642 1.00 39.47 96 LEU A N 1
ATOM 775 C CA . LEU A 1 96 ? 2.763 -5.994 15.342 1.00 39.47 96 LEU A CA 1
ATOM 776 C C . LEU A 1 96 ? 3.535 -6.597 16.515 1.00 39.47 96 LEU A C 1
ATOM 778 O O . LEU A 1 96 ? 3.175 -6.363 17.668 1.00 39.47 96 LEU A O 1
ATOM 782 N N . SER A 1 97 ? 4.570 -7.379 16.229 1.00 35.47 97 SER A N 1
ATOM 783 C CA . SER A 1 97 ? 5.609 -7.698 17.209 1.00 35.47 97 SER A CA 1
ATOM 784 C C . SER A 1 97 ? 6.820 -6.831 16.862 1.00 35.47 97 SER A C 1
ATOM 786 O O . SER A 1 97 ? 7.152 -6.762 15.678 1.00 35.47 97 SER A O 1
ATOM 788 N N . PRO A 1 98 ? 7.487 -6.186 17.834 1.00 39.25 98 PRO A N 1
ATOM 789 C CA . PRO A 1 98 ? 8.659 -5.339 17.586 1.00 39.25 98 PRO A CA 1
ATOM 790 C C . PRO A 1 98 ? 9.903 -6.121 17.125 1.00 39.25 98 PRO A C 1
ATOM 792 O O . PRO A 1 98 ? 10.936 -5.527 16.832 1.00 39.25 98 PRO A O 1
ATOM 795 N N . HIS A 1 99 ? 9.813 -7.449 17.029 1.00 30.73 99 HIS A N 1
ATOM 796 C CA . HIS A 1 99 ? 10.874 -8.317 16.533 1.00 30.73 99 HIS A CA 1
ATOM 797 C C . HIS A 1 99 ? 10.348 -9.082 15.320 1.00 30.73 99 HIS A C 1
ATOM 799 O O . HIS A 1 99 ? 9.406 -9.866 15.442 1.00 30.73 99 HIS A O 1
ATOM 805 N N . GLY A 1 100 ? 10.917 -8.766 14.155 1.00 35.41 100 GLY A N 1
ATOM 806 C CA . GLY A 1 100 ? 10.470 -9.191 12.832 1.00 35.41 100 GLY A CA 1
ATOM 807 C C . GLY A 1 100 ? 10.092 -10.669 12.717 1.00 35.41 100 GLY A C 1
ATOM 808 O O . GLY A 1 100 ? 10.751 -11.553 13.258 1.00 35.41 100 GLY A O 1
ATOM 809 N N . GLY A 1 101 ? 9.019 -10.911 11.965 1.00 29.48 101 GLY A N 1
ATOM 810 C CA . GLY A 1 101 ? 8.558 -12.241 11.581 1.00 29.48 101 GLY A CA 1
ATOM 811 C C . GLY A 1 101 ? 7.042 -12.368 11.676 1.00 29.48 101 GLY A C 1
ATOM 812 O O . GLY A 1 101 ? 6.511 -12.649 12.746 1.00 29.48 101 GLY A O 1
ATOM 813 N N . TRP A 1 102 ? 6.341 -12.199 10.552 1.00 44.62 102 TRP A N 1
ATOM 814 C CA . TRP A 1 102 ? 4.932 -12.582 10.430 1.00 44.62 102 TRP A CA 1
ATOM 815 C C . TRP A 1 102 ? 4.759 -13.506 9.226 1.00 44.62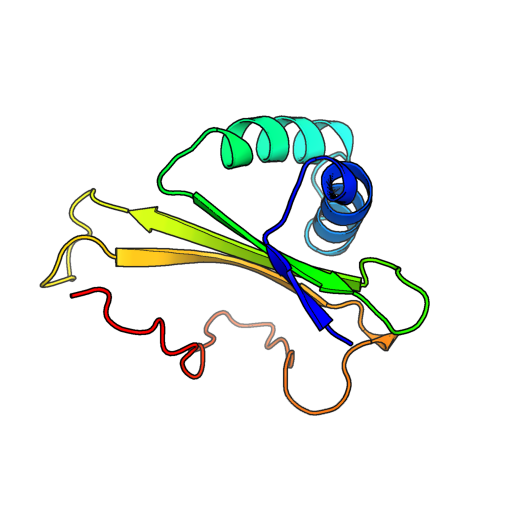 102 TRP A C 1
ATOM 817 O O . TRP A 1 102 ? 5.170 -13.184 8.115 1.00 44.62 102 TRP A O 1
ATOM 827 N N . ARG A 1 103 ? 4.145 -14.670 9.478 1.00 31.25 103 ARG A N 1
ATOM 828 C CA . ARG A 1 103 ? 3.580 -15.567 8.464 1.00 31.25 103 ARG A CA 1
ATOM 829 C C . ARG A 1 103 ? 2.203 -15.036 8.073 1.00 31.25 103 ARG A C 1
ATOM 831 O O . ARG A 1 103 ? 1.332 -14.920 8.935 1.00 31.25 103 ARG A O 1
ATOM 838 N N . LEU A 1 104 ? 1.993 -14.770 6.788 1.00 39.47 104 LEU A N 1
ATOM 839 C CA . LEU A 1 104 ? 0.662 -14.566 6.221 1.00 39.47 104 LEU A CA 1
ATOM 840 C C . LEU A 1 104 ? -0.104 -15.892 6.246 1.00 39.47 104 LEU A C 1
ATOM 842 O O . LEU A 1 104 ? 0.302 -16.876 5.628 1.00 39.47 104 LEU A O 1
ATOM 846 N N . ALA A 1 105 ? -1.229 -15.915 6.955 1.00 30.78 105 ALA A N 1
ATOM 847 C CA . ALA A 1 105 ? -2.271 -16.890 6.688 1.00 30.78 105 ALA A CA 1
ATOM 848 C C . ALA A 1 105 ? -2.855 -16.575 5.300 1.00 30.78 105 ALA A C 1
ATOM 850 O O . ALA A 1 105 ? -3.497 -15.546 5.113 1.00 30.78 105 ALA A O 1
ATOM 851 N N . ALA A 1 106 ? -2.528 -17.449 4.349 1.00 32.31 106 ALA A N 1
ATOM 852 C CA . ALA A 1 106 ? -3.128 -17.679 3.038 1.00 32.31 106 ALA A CA 1
ATOM 853 C C . ALA A 1 106 ? -4.258 -16.722 2.598 1.00 32.31 106 ALA A C 1
ATOM 855 O O . ALA A 1 106 ? -5.427 -16.932 2.922 1.00 32.31 106 ALA A O 1
ATOM 856 N N . LEU A 1 107 ? -3.931 -15.781 1.710 1.00 31.67 107 LEU A N 1
ATOM 857 C CA . LEU A 1 107 ? -4.835 -15.455 0.610 1.00 31.67 107 LEU A CA 1
ATOM 858 C C . LEU A 1 107 ? -4.596 -16.528 -0.458 1.00 31.67 107 LEU A C 1
ATOM 860 O O . LEU A 1 107 ? -3.589 -16.500 -1.159 1.00 31.67 107 LEU A O 1
ATOM 864 N N . SER A 1 108 ? -5.473 -17.535 -0.518 1.00 29.38 108 SER A N 1
ATOM 865 C CA . SER A 1 108 ? -5.506 -18.457 -1.658 1.00 29.38 108 SER A CA 1
ATOM 866 C C . SER A 1 108 ? -5.826 -17.646 -2.908 1.00 29.38 108 SER A C 1
ATOM 868 O O . SER A 1 108 ? -6.974 -17.258 -3.112 1.00 29.38 108 SER A O 1
ATOM 870 N N . LEU A 1 109 ? -4.820 -17.390 -3.739 1.00 31.14 109 LEU A N 1
ATOM 871 C CA . LEU A 1 109 ? -5.055 -17.028 -5.130 1.00 31.14 109 LEU A CA 1
ATOM 872 C C . LEU A 1 109 ? -5.709 -18.249 -5.803 1.00 31.14 109 LEU A C 1
ATOM 874 O O . LEU A 1 109 ? -5.168 -19.355 -5.683 1.00 31.14 109 LEU A O 1
ATOM 878 N N . PRO A 1 110 ? -6.870 -18.113 -6.468 1.00 26.14 110 PRO A N 1
ATOM 879 C CA . PRO A 1 110 ? -7.393 -19.199 -7.281 1.00 26.14 110 PRO A CA 1
ATOM 880 C C . PRO A 1 110 ? -6.359 -19.513 -8.365 1.00 26.14 110 PRO A C 1
ATOM 882 O O . PRO A 1 110 ? -5.885 -18.615 -9.059 1.00 26.14 110 PRO A O 1
ATOM 885 N N . ARG A 1 111 ? -5.986 -20.792 -8.486 1.00 30.31 111 ARG A N 1
ATOM 886 C CA . ARG A 1 111 ? -5.185 -21.284 -9.610 1.00 30.31 111 ARG A CA 1
ATOM 887 C C . ARG A 1 111 ? -5.909 -20.901 -10.901 1.00 30.31 111 ARG A C 1
ATOM 889 O O . ARG A 1 111 ? -6.970 -21.454 -11.180 1.00 30.31 111 ARG A O 1
ATOM 896 N N . MET A 1 112 ? -5.359 -19.954 -11.657 1.00 30.30 112 MET A N 1
ATOM 897 C CA . MET A 1 112 ? -5.746 -19.778 -13.052 1.00 30.30 112 MET A CA 1
ATOM 898 C C . MET A 1 112 ? -5.160 -20.962 -13.829 1.00 30.30 112 MET A C 1
ATOM 900 O O . MET A 1 112 ? -3.953 -21.199 -13.778 1.00 30.30 112 MET A O 1
ATOM 904 N N . HIS A 1 113 ? -6.056 -21.757 -14.413 1.00 36.56 113 HIS A N 1
ATOM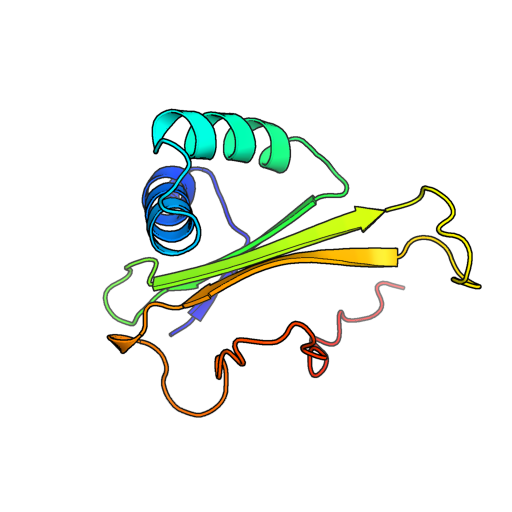 905 C CA . HIS A 1 113 ? -5.758 -22.834 -15.355 1.00 36.56 113 HIS A CA 1
ATOM 906 C C . HIS A 1 113 ? -5.536 -22.274 -16.757 1.00 36.56 113 HIS A C 1
ATOM 908 O O . HIS A 1 113 ? -6.212 -21.273 -17.087 1.00 36.56 113 HIS A O 1
#

Organism: NCBI:txid698761

Sequence (113 aa):
MRIEQAADEHLEAWARLRFELWPHSSLEHHRAELAQFRVDENASAFVAIDSAGHVVGFAEATLRHDYVNGCETSPVLFLEGIYVRPEDRRGRFARLSPHGGWRLAALSLPRMH